Protein AF-A0A3B8JEN0-F1 (afdb_monomer_lite)

pLDDT: mean 71.16, std 11.68, range [39.84, 85.0]

Radius of gyration: 15.32 Å; chains: 1; bounding box: 29×44×51 Å

Sequence (101 aa):
MVDSSDSKGSSQSPLEILKRTFGRSLKNLSRQDKFTLIALLGQVARNSERNYSLMDAYRELPGENISRSLFQLLPQLSENLSIQNLLDLCEKLIEVIKEES

Structure (mmCIF, N/CA/C/O backbone):
data_AF-A0A3B8JEN0-F1
#
_entry.id   AF-A0A3B8JEN0-F1
#
loop_
_atom_site.group_PDB
_atom_site.id
_atom_site.type_symbol
_atom_site.label_atom_id
_atom_site.label_alt_id
_atom_site.label_comp_id
_atom_site.label_asym_id
_atom_site.label_entity_id
_atom_site.label_seq_id
_atom_site.pdbx_PDB_ins_code
_atom_site.Cartn_x
_atom_site.Cartn_y
_atom_site.Cartn_z
_atom_site.occupancy
_atom_site.B_iso_or_equiv
_atom_site.auth_seq_id
_atom_site.auth_comp_id
_atom_site.auth_asym_id
_atom_site.auth_atom_id
_atom_site.pdbx_PDB_model_num
ATOM 1 N N . MET A 1 1 ? -3.913 30.272 -35.153 1.00 48.41 1 MET A N 1
ATOM 2 C CA . MET A 1 1 ? -4.570 29.082 -34.578 1.00 48.41 1 MET A CA 1
ATOM 3 C C . MET A 1 1 ? -3.572 27.952 -34.659 1.00 48.41 1 MET A C 1
ATOM 5 O O . MET A 1 1 ? -3.277 27.499 -35.754 1.00 48.41 1 MET A O 1
ATOM 9 N N . VAL A 1 2 ? -2.975 27.586 -33.535 1.00 44.03 2 VAL A N 1
ATOM 10 C CA . VAL A 1 2 ? -2.234 26.332 -33.407 1.00 44.03 2 VAL A CA 1
ATOM 11 C C . VAL A 1 2 ? -2.711 25.746 -32.094 1.00 44.03 2 VAL A C 1
ATOM 13 O O . VAL A 1 2 ? -2.404 26.274 -31.029 1.00 44.03 2 VAL A O 1
ATOM 16 N N . ASP A 1 3 ? -3.591 24.757 -32.225 1.00 42.34 3 ASP A N 1
ATOM 17 C CA . ASP A 1 3 ? -4.062 23.886 -31.157 1.00 42.34 3 ASP A CA 1
ATOM 18 C C . ASP A 1 3 ? -2.841 23.198 -30.544 1.00 42.34 3 ASP A C 1
ATOM 20 O O . ASP A 1 3 ? -2.321 22.210 -31.070 1.00 42.34 3 ASP A O 1
ATOM 24 N N . SER A 1 4 ? -2.346 23.754 -29.440 1.00 42.34 4 SER A N 1
ATOM 25 C CA . SER A 1 4 ? -1.450 23.034 -28.548 1.00 42.34 4 SER A CA 1
ATOM 26 C C . SER A 1 4 ? -2.253 21.881 -27.972 1.00 42.34 4 SER A C 1
ATOM 28 O O . SER A 1 4 ? -3.076 22.062 -27.079 1.00 42.34 4 SER A O 1
ATOM 30 N N . SER A 1 5 ? -2.051 20.704 -28.555 1.00 43.22 5 SER A N 1
ATOM 31 C CA . SER A 1 5 ? -2.626 19.453 -28.093 1.00 43.22 5 SER A CA 1
ATOM 32 C C . SER A 1 5 ? -2.182 19.216 -26.654 1.00 43.22 5 SER A C 1
ATOM 34 O O . SER A 1 5 ? -1.054 18.787 -26.405 1.00 43.22 5 SER A O 1
ATOM 36 N N . ASP A 1 6 ? -3.083 19.510 -25.717 1.00 39.84 6 ASP A N 1
ATOM 37 C CA . ASP A 1 6 ? -3.069 19.005 -24.351 1.00 39.84 6 ASP A CA 1
ATOM 38 C C . ASP A 1 6 ? -3.023 17.477 -24.432 1.00 39.84 6 ASP A C 1
ATOM 40 O O . ASP A 1 6 ? -4.040 16.782 -24.509 1.00 39.84 6 ASP A O 1
ATOM 44 N N . SER A 1 7 ? -1.805 16.941 -24.456 1.00 41.00 7 SER A N 1
ATOM 45 C CA . SER A 1 7 ? -1.542 15.541 -24.178 1.00 41.00 7 SER A CA 1
ATOM 46 C C . SER A 1 7 ? -1.886 15.327 -22.711 1.00 41.00 7 SER A C 1
ATOM 48 O O . SER A 1 7 ? -1.024 15.371 -21.838 1.00 41.00 7 SER A O 1
ATOM 50 N N . LYS A 1 8 ? -3.179 15.129 -22.437 1.00 42.06 8 LYS A N 1
ATOM 51 C CA . LYS A 1 8 ? -3.697 14.609 -21.174 1.00 42.06 8 LYS A CA 1
ATOM 52 C C . LYS A 1 8 ? -3.213 13.168 -21.023 1.00 42.06 8 LYS A C 1
ATOM 54 O O . LYS A 1 8 ? -3.982 12.220 -21.131 1.00 42.06 8 LYS A O 1
ATOM 59 N N . GLY A 1 9 ? -1.922 13.000 -20.753 1.00 42.53 9 GLY A N 1
ATOM 60 C CA . GLY A 1 9 ? -1.469 11.907 -19.916 1.00 42.53 9 GLY A CA 1
ATOM 61 C C . GLY A 1 9 ? -2.067 12.185 -18.549 1.00 42.53 9 GLY A C 1
ATOM 62 O O . GLY A 1 9 ? -1.528 12.984 -17.791 1.00 42.53 9 GLY A O 1
ATOM 63 N N . SER A 1 10 ? -3.258 11.649 -18.285 1.00 45.53 10 SER A N 1
ATOM 64 C CA . SER A 1 10 ? -3.897 11.748 -16.979 1.00 45.53 10 SER A CA 1
ATOM 65 C C . SER A 1 10 ? -3.041 10.980 -15.977 1.00 45.53 10 SER A C 1
ATOM 67 O O . SER A 1 10 ? -3.281 9.805 -15.717 1.00 45.53 10 SER A O 1
ATOM 69 N N . SER A 1 11 ? -2.010 11.640 -15.452 1.00 54.94 11 SER A N 1
ATOM 70 C CA . SER A 1 11 ? -1.263 11.218 -14.278 1.00 54.94 11 SER A CA 1
ATOM 71 C C . SER A 1 11 ? -2.264 11.171 -13.130 1.00 54.94 11 SER A C 1
ATOM 73 O O . SER A 1 11 ? -2.533 12.191 -12.497 1.00 54.94 11 SER A O 1
ATOM 75 N N . GLN A 1 12 ? -2.918 10.022 -12.939 1.00 59.53 12 GLN A N 1
ATOM 76 C CA . GLN A 1 12 ? -3.834 9.830 -11.821 1.00 59.53 12 GLN A CA 1
ATOM 77 C C . GLN A 1 12 ? -3.075 10.169 -10.546 1.00 59.53 12 GLN A C 1
ATOM 79 O O . GLN A 1 12 ? -1.969 9.666 -10.333 1.00 59.53 12 GLN A O 1
ATOM 84 N N . SER A 1 13 ? -3.646 11.041 -9.716 1.00 66.19 13 SER A N 1
ATOM 85 C CA . SER A 1 13 ? -2.972 11.400 -8.471 1.00 66.19 13 SER A CA 1
ATOM 86 C C . SER A 1 13 ? -2.828 10.144 -7.594 1.00 66.19 13 SER A C 1
ATOM 88 O O . SER A 1 13 ? -3.737 9.308 -7.574 1.00 66.19 13 SER A O 1
ATOM 90 N N . PRO A 1 14 ? -1.742 9.991 -6.823 1.00 64.19 14 PRO A N 1
ATOM 91 C CA . PRO A 1 14 ? -1.564 8.862 -5.901 1.00 64.19 14 PRO A CA 1
ATOM 92 C C . PRO A 1 14 ? -2.767 8.654 -4.965 1.00 64.19 14 PRO A C 1
ATOM 94 O O . PRO A 1 14 ? -3.158 7.532 -4.643 1.00 64.19 14 PRO A O 1
ATOM 97 N N . LEU A 1 15 ? -3.439 9.747 -4.591 1.00 64.19 15 LEU A N 1
ATOM 98 C CA . LEU A 1 15 ? -4.669 9.716 -3.806 1.00 64.19 15 LEU A CA 1
ATOM 99 C C . LEU A 1 15 ? -5.855 9.104 -4.568 1.00 64.19 15 LEU A C 1
ATOM 101 O O . LEU A 1 15 ? -6.673 8.405 -3.970 1.00 64.19 15 LEU A O 1
ATOM 105 N N . GLU A 1 16 ? -5.985 9.372 -5.866 1.00 70.31 16 GLU A N 1
ATOM 106 C CA . GLU A 1 16 ? -6.997 8.736 -6.714 1.00 70.31 16 GLU A CA 1
ATOM 107 C C . GLU A 1 16 ? -6.722 7.251 -6.898 1.00 70.31 16 GLU A C 1
ATOM 109 O O . GLU A 1 16 ? -7.668 6.471 -6.886 1.00 70.31 16 GLU A O 1
ATOM 114 N N . ILE A 1 17 ? -5.453 6.850 -6.980 1.00 69.38 17 ILE A N 1
ATOM 115 C CA . ILE A 1 17 ? -5.051 5.441 -7.009 1.00 69.38 17 ILE A CA 1
ATOM 116 C C . ILE A 1 17 ? -5.487 4.754 -5.708 1.00 69.38 17 ILE A C 1
ATOM 118 O O . ILE A 1 17 ? -6.209 3.763 -5.764 1.00 69.38 17 ILE A O 1
ATOM 122 N N . LEU A 1 18 ? -5.195 5.328 -4.531 1.00 66.19 18 LEU A N 1
ATOM 123 C CA . LEU A 1 18 ? -5.695 4.786 -3.252 1.00 66.19 18 LEU A CA 1
ATOM 124 C C . LEU A 1 18 ? -7.213 4.731 -3.198 1.00 66.19 18 LEU A C 1
ATOM 126 O O . LEU A 1 18 ? -7.785 3.743 -2.751 1.00 66.19 18 LEU A O 1
ATOM 130 N N . LYS A 1 19 ? -7.891 5.797 -3.621 1.00 68.44 19 LYS A N 1
ATOM 131 C CA . LYS A 1 19 ? -9.355 5.849 -3.600 1.00 68.44 19 LYS A CA 1
ATOM 132 C C . LYS A 1 19 ? -9.976 4.872 -4.594 1.00 68.44 19 LYS A C 1
ATOM 134 O O . LYS A 1 19 ? -11.068 4.383 -4.332 1.00 68.44 19 LYS A O 1
ATOM 139 N N . ARG A 1 20 ? -9.311 4.573 -5.706 1.00 70.56 20 ARG A N 1
ATOM 140 C CA . ARG A 1 20 ? -9.789 3.615 -6.704 1.00 70.56 20 ARG A CA 1
ATOM 141 C C . ARG A 1 20 ? -9.543 2.179 -6.259 1.00 70.56 20 ARG A C 1
ATOM 143 O O . ARG A 1 20 ? -10.454 1.368 -6.362 1.00 70.56 20 ARG A O 1
ATOM 150 N N . THR A 1 21 ? -8.356 1.894 -5.731 1.00 67.12 21 THR A N 1
ATOM 151 C CA . THR A 1 21 ? -7.974 0.552 -5.285 1.00 67.12 21 THR A CA 1
ATOM 152 C C . THR A 1 21 ? -8.609 0.204 -3.944 1.00 67.12 21 THR A C 1
ATOM 154 O O . THR A 1 21 ? -9.178 -0.866 -3.778 1.00 67.12 21 THR A O 1
ATOM 157 N N . PHE A 1 22 ? -8.573 1.119 -2.978 1.00 66.06 22 PHE A N 1
ATOM 158 C CA . PHE A 1 22 ? -9.100 0.870 -1.640 1.00 66.06 22 PHE A CA 1
ATOM 159 C C . PHE A 1 22 ? -10.435 1.553 -1.365 1.00 66.06 22 PHE A C 1
ATOM 161 O O . PHE A 1 22 ? -11.200 1.027 -0.571 1.00 66.06 22 PHE A O 1
ATOM 168 N N . GLY A 1 23 ? -10.761 2.700 -1.960 1.00 67.81 23 GLY A N 1
ATOM 169 C CA . GLY A 1 23 ? -12.057 3.369 -1.761 1.00 67.81 23 GLY A CA 1
ATOM 170 C C . GLY A 1 23 ? -12.492 3.464 -0.294 1.00 67.81 23 GLY A C 1
ATOM 171 O O . GLY A 1 23 ? -11.806 4.058 0.536 1.00 67.81 23 GLY A O 1
ATOM 172 N N . ARG A 1 24 ? -13.644 2.861 0.039 1.00 60.34 24 ARG A N 1
ATOM 173 C CA . ARG A 1 24 ? -14.135 2.743 1.429 1.00 60.34 24 ARG A CA 1
ATOM 174 C C . ARG A 1 24 ? -13.344 1.725 2.259 1.00 60.34 24 ARG A C 1
ATOM 176 O O . ARG A 1 24 ? -13.269 1.872 3.473 1.00 60.34 24 ARG A O 1
ATOM 183 N N . SER A 1 25 ? -12.727 0.738 1.618 1.00 66.25 25 SER A N 1
ATOM 184 C CA . SER A 1 25 ? -11.881 -0.271 2.255 1.00 66.25 25 SER A CA 1
ATOM 185 C C . SER A 1 25 ? -10.645 0.335 2.912 1.00 66.25 25 SER A C 1
ATOM 187 O O . SER A 1 25 ? -10.242 -0.190 3.935 1.00 66.25 25 SER A O 1
ATOM 189 N N . LEU A 1 26 ? -10.099 1.462 2.424 1.00 70.44 26 LEU A N 1
ATOM 190 C CA . LEU A 1 26 ? -8.942 2.127 3.057 1.00 70.44 26 LEU A CA 1
ATOM 191 C C . LEU A 1 26 ? -9.237 2.534 4.505 1.00 70.44 26 LEU A C 1
ATOM 193 O O . LEU A 1 26 ? -8.404 2.356 5.388 1.00 70.44 26 LEU A O 1
ATOM 197 N N . LYS A 1 27 ? -10.445 3.060 4.741 1.00 67.69 27 LYS A N 1
ATOM 198 C CA . LYS A 1 27 ? -10.935 3.415 6.080 1.00 67.69 27 LYS A CA 1
ATOM 199 C C . LYS A 1 27 ? -11.239 2.181 6.927 1.00 67.69 27 LYS A C 1
ATOM 201 O O . LYS A 1 27 ? -11.132 2.239 8.143 1.00 67.69 27 LYS A O 1
ATOM 206 N N . ASN A 1 28 ? -11.608 1.079 6.278 1.00 71.56 28 ASN A N 1
ATOM 207 C CA . ASN A 1 28 ? -11.905 -0.190 6.937 1.00 71.56 28 ASN A CA 1
ATOM 208 C C . ASN A 1 28 ? -10.649 -1.046 7.174 1.00 71.56 28 ASN A C 1
ATOM 210 O O . ASN A 1 28 ? -10.747 -2.069 7.850 1.00 71.56 28 ASN A O 1
ATOM 214 N N . LEU A 1 29 ? -9.489 -0.669 6.617 1.00 75.94 29 LEU A N 1
ATOM 215 C CA . LEU A 1 29 ? -8.224 -1.325 6.918 1.00 75.94 29 LEU A CA 1
ATOM 216 C C . LEU A 1 29 ? -7.869 -1.057 8.376 1.00 75.94 29 LEU A C 1
ATOM 218 O O . LEU A 1 29 ? -7.878 0.091 8.841 1.00 75.94 29 LEU A O 1
ATOM 222 N N . SER A 1 30 ? -7.515 -2.130 9.078 1.00 82.25 30 SER A N 1
ATOM 223 C CA . SER A 1 30 ? -6.985 -2.015 10.427 1.00 82.25 30 SER A CA 1
ATOM 224 C C . SER A 1 30 ? -5.699 -1.185 10.415 1.00 82.25 30 SER A C 1
ATOM 226 O O . SER A 1 30 ? -5.002 -1.076 9.402 1.00 82.25 30 SER A O 1
ATOM 228 N N . ARG A 1 31 ? -5.346 -0.612 11.567 1.00 82.31 31 ARG A N 1
ATOM 229 C CA . ARG A 1 31 ? -4.069 0.095 11.721 1.00 82.31 31 ARG A CA 1
ATOM 230 C C . ARG A 1 31 ? -2.885 -0.798 11.321 1.00 82.31 31 ARG A C 1
ATOM 232 O O . ARG A 1 31 ? -1.964 -0.326 10.664 1.00 82.31 31 ARG A O 1
ATOM 239 N N . GLN A 1 32 ? -2.948 -2.086 11.665 1.00 83.19 32 GLN A N 1
ATOM 240 C CA . GLN A 1 32 ? -1.946 -3.083 11.288 1.00 83.19 32 GLN A CA 1
ATOM 241 C C . GLN A 1 32 ? -1.884 -3.280 9.770 1.00 83.19 32 GLN A C 1
ATOM 243 O O . GLN A 1 32 ? -0.797 -3.224 9.210 1.00 83.19 32 GLN A O 1
ATOM 248 N N . ASP A 1 33 ? -3.024 -3.405 9.085 1.00 81.81 33 ASP A N 1
ATOM 249 C CA . ASP A 1 33 ? -3.053 -3.535 7.621 1.00 81.81 33 ASP A CA 1
ATOM 250 C C . ASP A 1 33 ? -2.456 -2.313 6.916 1.00 81.81 33 ASP A C 1
ATOM 252 O O . ASP A 1 33 ? -1.745 -2.458 5.923 1.00 81.81 33 ASP A O 1
ATOM 256 N N . LYS A 1 34 ? -2.713 -1.104 7.431 1.00 82.44 34 LYS A N 1
ATOM 257 C CA . LYS A 1 34 ? -2.125 0.130 6.890 1.00 82.44 34 LYS A CA 1
ATOM 258 C C . LYS A 1 34 ? -0.600 0.132 7.044 1.00 82.44 34 LYS A C 1
ATOM 260 O O . LYS A 1 34 ? 0.099 0.478 6.095 1.00 82.44 34 LYS A O 1
ATOM 265 N N . PHE A 1 35 ? -0.075 -0.309 8.191 1.00 85.00 35 PHE A N 1
ATOM 266 C CA . PHE A 1 35 ? 1.371 -0.482 8.381 1.00 85.00 35 PHE A CA 1
ATOM 267 C C . PHE A 1 35 ? 1.959 -1.557 7.468 1.00 85.00 35 PHE A C 1
ATOM 269 O O . PHE A 1 35 ? 3.011 -1.338 6.868 1.00 85.00 35 PHE A O 1
ATOM 276 N N . THR A 1 36 ? 1.278 -2.691 7.315 1.00 84.94 36 THR A N 1
ATOM 277 C CA . THR A 1 36 ? 1.732 -3.750 6.415 1.00 84.94 36 THR A CA 1
ATOM 278 C C . THR A 1 36 ? 1.746 -3.281 4.961 1.00 84.94 36 THR A C 1
ATOM 280 O O . THR A 1 36 ? 2.696 -3.561 4.234 1.00 84.94 36 THR A O 1
ATOM 283 N N . LEU A 1 37 ? 0.749 -2.500 4.541 1.00 81.44 37 LEU A N 1
ATOM 284 C CA . LEU A 1 37 ? 0.717 -1.893 3.214 1.00 81.44 37 LEU A CA 1
ATOM 285 C C . LEU A 1 37 ? 1.891 -0.926 2.997 1.00 81.44 37 LEU A C 1
ATOM 287 O O . LEU A 1 37 ? 2.529 -0.991 1.952 1.00 81.44 37 LEU A O 1
ATOM 291 N N . ILE A 1 38 ? 2.232 -0.092 3.987 1.00 84.31 38 ILE A N 1
ATOM 292 C CA . ILE A 1 38 ? 3.426 0.771 3.925 1.00 84.31 38 ILE A CA 1
ATOM 293 C C . ILE A 1 38 ? 4.698 -0.076 3.768 1.00 84.31 38 ILE A C 1
ATOM 295 O O . ILE A 1 38 ? 5.550 0.239 2.938 1.00 84.31 38 ILE A O 1
ATOM 299 N N . ALA A 1 39 ? 4.827 -1.169 4.526 1.00 84.69 39 ALA A N 1
ATOM 300 C CA . ALA A 1 39 ? 5.984 -2.058 4.432 1.00 84.69 39 ALA A CA 1
ATOM 301 C C . ALA A 1 39 ? 6.110 -2.699 3.038 1.00 84.69 39 ALA A C 1
ATOM 303 O O . ALA A 1 39 ? 7.205 -2.736 2.477 1.00 84.69 39 ALA A O 1
ATOM 304 N N . LEU A 1 40 ? 4.993 -3.146 2.456 1.00 84.00 40 LEU A N 1
ATOM 305 C CA . LEU A 1 40 ? 4.939 -3.694 1.099 1.00 84.00 40 LEU A CA 1
ATOM 306 C C . LEU A 1 40 ? 5.352 -2.664 0.050 1.00 84.00 40 LEU A C 1
ATOM 308 O O . LEU A 1 40 ? 6.234 -2.929 -0.763 1.00 84.00 40 LEU A O 1
ATOM 312 N N . LEU A 1 41 ? 4.749 -1.475 0.094 1.00 82.00 41 LEU A N 1
ATOM 313 C CA . LEU A 1 41 ? 5.062 -0.380 -0.822 1.00 82.00 41 LEU A CA 1
ATOM 314 C C . LEU A 1 41 ? 6.539 0.028 -0.725 1.00 82.00 41 LEU A C 1
ATOM 316 O O . LEU A 1 41 ? 7.189 0.232 -1.748 1.00 82.00 41 LEU A O 1
ATOM 320 N N . GLY A 1 42 ? 7.095 0.073 0.490 1.00 81.75 42 GLY A N 1
ATOM 321 C CA . GLY A 1 42 ? 8.511 0.353 0.727 1.00 81.75 42 GLY A CA 1
ATOM 322 C C . GLY A 1 42 ? 9.448 -0.713 0.152 1.00 81.75 42 GLY A C 1
ATOM 323 O O . GLY A 1 42 ? 10.476 -0.372 -0.435 1.00 81.75 42 GLY A O 1
ATOM 324 N N . GLN A 1 43 ? 9.096 -1.999 0.260 1.00 83.56 43 GLN A N 1
ATOM 325 C CA . GLN A 1 43 ? 9.868 -3.081 -0.363 1.00 83.56 43 GLN A CA 1
ATOM 326 C C . GLN A 1 43 ? 9.840 -3.001 -1.891 1.00 83.56 43 GLN A C 1
ATOM 328 O O . GLN A 1 43 ? 10.882 -3.175 -2.526 1.00 83.56 43 GLN A O 1
ATOM 333 N N . VAL A 1 44 ? 8.681 -2.692 -2.479 1.00 81.31 44 VAL A N 1
ATOM 334 C CA . VAL A 1 44 ? 8.554 -2.496 -3.929 1.00 81.31 44 VAL A CA 1
ATOM 335 C C . VAL A 1 44 ? 9.364 -1.295 -4.393 1.00 81.31 44 VAL A C 1
ATOM 337 O O . VAL A 1 44 ? 10.135 -1.417 -5.339 1.00 81.31 44 VAL A O 1
ATOM 340 N N . ALA A 1 45 ? 9.279 -0.163 -3.692 1.00 78.62 45 ALA A N 1
ATOM 341 C CA . ALA A 1 45 ? 10.077 1.016 -4.013 1.00 78.62 45 ALA A CA 1
ATOM 342 C C . ALA A 1 45 ? 11.586 0.711 -3.958 1.00 78.62 45 ALA A C 1
ATOM 344 O O . ALA A 1 45 ? 12.323 1.071 -4.877 1.00 78.62 45 ALA A O 1
ATOM 345 N N . ARG A 1 46 ? 12.039 -0.024 -2.931 1.00 82.19 46 ARG A N 1
ATOM 346 C CA . ARG A 1 46 ? 13.447 -0.418 -2.749 1.00 82.19 46 ARG A CA 1
ATOM 347 C C . ARG A 1 46 ? 13.963 -1.383 -3.822 1.00 82.19 46 ARG A C 1
ATOM 349 O O . ARG A 1 46 ? 15.157 -1.380 -4.105 1.00 82.19 46 ARG A O 1
ATOM 356 N N . ASN A 1 47 ? 13.092 -2.203 -4.402 1.00 79.38 47 ASN A N 1
ATOM 357 C CA . ASN A 1 47 ? 13.447 -3.196 -5.420 1.00 79.38 47 ASN A CA 1
ATOM 358 C C . ASN A 1 47 ? 12.915 -2.832 -6.816 1.00 79.38 47 ASN A C 1
ATOM 360 O O . ASN A 1 47 ? 12.853 -3.681 -7.705 1.00 79.38 47 ASN A O 1
ATOM 364 N N . SER A 1 48 ? 12.546 -1.572 -7.024 1.00 72.69 48 SER A N 1
ATOM 365 C CA . SER A 1 48 ? 11.921 -1.081 -8.255 1.00 72.69 48 SER A CA 1
ATOM 366 C C . SER A 1 48 ? 12.758 -1.318 -9.519 1.00 72.69 48 SER A C 1
ATOM 368 O O . SER A 1 48 ? 12.201 -1.535 -10.590 1.00 72.69 48 SER A O 1
ATOM 370 N N . GLU A 1 49 ? 14.085 -1.389 -9.395 1.00 72.00 49 GLU A N 1
ATOM 371 C CA . GLU A 1 49 ? 15.009 -1.716 -10.492 1.00 72.00 49 GLU A CA 1
ATOM 372 C C . GLU A 1 49 ? 14.997 -3.203 -10.905 1.00 72.00 49 GLU A C 1
ATOM 374 O O . GLU A 1 49 ? 15.603 -3.576 -11.907 1.00 72.00 49 GLU A O 1
ATOM 379 N N . ARG A 1 50 ? 14.330 -4.078 -10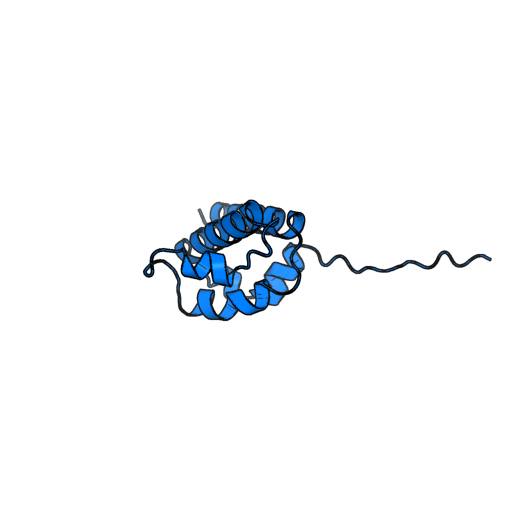.139 1.00 75.50 50 ARG A N 1
ATOM 380 C CA . ARG A 1 50 ? 14.361 -5.543 -10.311 1.00 75.50 50 ARG A CA 1
ATOM 381 C C . ARG A 1 50 ? 13.056 -6.141 -10.844 1.00 75.50 50 ARG A C 1
ATOM 383 O O . ARG A 1 50 ? 12.852 -7.342 -10.694 1.00 75.50 50 ARG A O 1
ATOM 390 N N . ASN A 1 51 ? 12.170 -5.337 -11.441 1.00 71.88 51 ASN A N 1
ATOM 391 C CA . ASN A 1 51 ? 10.796 -5.753 -11.785 1.00 71.88 51 ASN A CA 1
ATOM 392 C C . ASN A 1 51 ? 10.053 -6.365 -10.584 1.00 71.88 51 ASN A C 1
ATOM 394 O O . ASN A 1 51 ? 9.269 -7.302 -10.726 1.00 71.88 51 ASN A O 1
ATOM 398 N N . TYR A 1 52 ? 10.345 -5.859 -9.389 1.00 75.94 52 TYR A N 1
ATOM 399 C CA . TYR A 1 52 ? 9.836 -6.411 -8.146 1.00 75.94 52 TYR A CA 1
ATOM 400 C C . TYR A 1 52 ? 8.402 -5.951 -7.913 1.00 75.94 52 TYR A C 1
ATOM 402 O O . TYR A 1 52 ? 8.128 -4.751 -7.888 1.00 75.94 52 TYR A O 1
ATOM 410 N N . SER A 1 53 ? 7.481 -6.898 -7.761 1.00 78.69 53 SER A N 1
ATOM 411 C CA . SER A 1 53 ? 6.056 -6.607 -7.621 1.00 78.69 53 SER A CA 1
ATOM 412 C C . SER A 1 53 ? 5.605 -6.596 -6.159 1.00 78.69 53 SER A C 1
ATOM 414 O O . SER A 1 53 ? 6.274 -7.113 -5.264 1.00 78.69 53 SER A O 1
ATOM 416 N N . LEU A 1 54 ? 4.401 -6.074 -5.908 1.00 77.75 54 LEU A N 1
ATOM 417 C CA . LEU A 1 54 ? 3.745 -6.205 -4.601 1.00 77.75 54 LEU A CA 1
ATOM 418 C C . LEU A 1 54 ? 3.521 -7.661 -4.190 1.00 77.75 54 LEU A C 1
ATOM 420 O O . LEU A 1 54 ? 3.494 -7.954 -2.999 1.00 77.75 54 LEU A O 1
ATOM 424 N N . MET A 1 55 ? 3.367 -8.569 -5.156 1.00 78.44 55 MET A N 1
ATOM 425 C CA . MET A 1 55 ? 3.226 -9.997 -4.875 1.00 78.44 55 MET A CA 1
ATOM 426 C C . MET A 1 55 ? 4.553 -10.627 -4.443 1.00 78.44 55 MET A C 1
ATOM 428 O O . MET A 1 55 ? 4.540 -11.571 -3.656 1.00 78.44 55 MET A O 1
ATOM 432 N N . ASP A 1 56 ? 5.688 -10.101 -4.905 1.00 81.19 56 ASP A N 1
ATOM 433 C CA . ASP A 1 56 ? 7.009 -10.536 -4.442 1.00 81.19 56 ASP A CA 1
ATOM 434 C C . ASP A 1 56 ? 7.277 -10.011 -3.029 1.00 81.19 56 ASP A C 1
ATOM 436 O O . ASP A 1 56 ? 7.582 -10.804 -2.140 1.00 81.19 56 ASP A O 1
ATOM 440 N N . ALA A 1 57 ? 6.990 -8.726 -2.786 1.00 81.69 57 ALA A N 1
ATOM 441 C CA . ALA A 1 57 ? 7.007 -8.133 -1.444 1.00 81.69 57 ALA A CA 1
ATOM 442 C C . ALA A 1 57 ? 6.112 -8.909 -0.460 1.00 81.69 57 ALA A C 1
ATOM 444 O O . ALA A 1 57 ? 6.460 -9.133 0.698 1.00 81.69 57 ALA A O 1
ATOM 445 N N . TYR A 1 58 ? 4.942 -9.350 -0.932 1.00 78.94 58 TYR A N 1
ATOM 446 C CA . TYR A 1 58 ? 4.009 -10.161 -0.157 1.00 78.94 58 TYR A CA 1
ATOM 447 C C . TYR A 1 58 ? 4.588 -11.523 0.226 1.00 78.94 58 TYR A C 1
ATOM 449 O O . TYR A 1 58 ? 4.432 -11.946 1.368 1.00 78.94 58 TYR A O 1
ATOM 457 N N . ARG A 1 59 ? 5.263 -12.211 -0.703 1.00 79.88 59 ARG A N 1
ATOM 458 C CA . ARG A 1 59 ? 5.880 -13.522 -0.439 1.00 79.88 59 ARG A CA 1
ATOM 459 C C . ARG A 1 59 ? 7.013 -13.447 0.582 1.00 79.88 59 ARG A C 1
ATOM 461 O O . ARG A 1 59 ? 7.278 -14.442 1.248 1.00 79.88 59 ARG A O 1
ATOM 468 N N . GLU A 1 60 ? 7.672 -12.297 0.689 1.00 81.44 60 GLU A N 1
ATOM 469 C CA . GLU A 1 60 ? 8.751 -12.062 1.651 1.00 81.44 60 GLU A CA 1
ATOM 470 C C . GLU A 1 60 ? 8.254 -11.624 3.035 1.00 81.44 60 GLU A C 1
ATOM 472 O O . GLU A 1 60 ? 9.015 -11.668 4.005 1.00 81.44 60 GLU A O 1
ATOM 477 N N . LEU A 1 61 ? 6.982 -11.230 3.170 1.00 75.62 61 LEU A N 1
ATOM 478 C CA . LEU A 1 61 ? 6.423 -10.926 4.481 1.00 75.62 61 LEU A CA 1
ATOM 479 C C . LEU A 1 61 ? 6.211 -12.207 5.303 1.00 75.62 61 LEU A C 1
ATOM 481 O O . LEU A 1 61 ? 5.609 -13.166 4.815 1.00 75.62 61 LEU A O 1
ATOM 485 N N . PRO A 1 62 ? 6.618 -12.219 6.586 1.00 69.62 62 PRO A N 1
ATOM 486 C CA . PRO A 1 62 ? 6.293 -13.317 7.485 1.00 69.62 62 PRO A CA 1
ATOM 487 C C . PRO A 1 62 ? 4.766 -13.439 7.616 1.00 69.62 62 PRO A C 1
ATOM 489 O O . PRO A 1 62 ? 4.070 -12.448 7.855 1.00 69.62 62 PRO A O 1
ATOM 492 N N . GLY A 1 63 ? 4.260 -14.661 7.420 1.00 63.56 63 GLY A N 1
ATOM 493 C CA . GLY A 1 63 ? 2.880 -14.995 7.034 1.00 63.56 63 GLY A CA 1
ATOM 494 C C . GLY A 1 63 ? 1.732 -14.663 7.999 1.00 63.56 63 GLY A C 1
ATOM 495 O O . GLY A 1 63 ? 0.644 -15.199 7.821 1.00 63.56 63 GLY A O 1
ATOM 496 N N . GLU A 1 64 ? 1.921 -13.788 8.986 1.00 60.25 64 GLU A N 1
ATOM 497 C CA . GLU A 1 64 ? 0.917 -13.480 10.019 1.00 60.25 64 GLU A CA 1
ATOM 498 C C . GLU A 1 64 ? 0.367 -12.040 9.972 1.00 60.25 64 GLU A C 1
ATOM 500 O O . GLU A 1 64 ? -0.545 -11.707 10.723 1.00 60.25 64 GLU A O 1
ATOM 505 N N . ASN A 1 65 ? 0.863 -11.171 9.082 1.00 64.88 65 ASN A N 1
ATOM 506 C CA . ASN A 1 65 ? 0.610 -9.722 9.178 1.00 64.88 65 ASN A CA 1
ATOM 507 C C . ASN A 1 65 ? -0.390 -9.126 8.171 1.00 64.88 65 ASN A C 1
ATOM 509 O O . ASN A 1 65 ? -0.464 -7.900 8.050 1.00 64.88 65 ASN A O 1
ATOM 513 N N . ILE A 1 66 ? -1.144 -9.944 7.429 1.00 70.12 66 ILE A N 1
ATOM 514 C CA . ILE A 1 66 ? -2.034 -9.453 6.362 1.00 70.12 66 ILE A CA 1
ATOM 515 C C . ILE A 1 66 ? -3.455 -9.968 6.542 1.00 70.12 66 ILE A C 1
ATOM 517 O O . ILE A 1 66 ? -3.701 -11.174 6.506 1.00 70.12 66 ILE A O 1
ATOM 521 N N . SER A 1 67 ? -4.416 -9.049 6.659 1.00 74.75 67 SER A N 1
ATOM 522 C CA . SER A 1 67 ? -5.825 -9.421 6.587 1.00 74.75 67 SER A CA 1
ATOM 523 C C . SER A 1 67 ? -6.204 -9.903 5.184 1.00 74.75 67 SER A C 1
ATOM 525 O O . SER A 1 67 ? -5.671 -9.463 4.160 1.00 74.75 67 SER A O 1
ATOM 527 N N . ARG A 1 68 ? -7.212 -10.778 5.115 1.00 74.25 68 ARG A N 1
ATOM 528 C CA . ARG A 1 68 ? -7.795 -11.245 3.846 1.00 74.25 68 ARG A CA 1
ATOM 529 C C . ARG A 1 68 ? -8.235 -10.084 2.944 1.00 74.25 68 ARG A C 1
ATOM 531 O O . ARG A 1 68 ? -8.111 -10.179 1.726 1.00 74.25 68 ARG A O 1
ATOM 538 N N . SER A 1 69 ? -8.709 -8.996 3.551 1.00 72.69 69 SER A N 1
ATOM 539 C CA . SER A 1 69 ? -9.106 -7.765 2.866 1.00 72.69 69 SER A CA 1
ATOM 540 C C . SER A 1 69 ? -7.921 -7.088 2.185 1.00 72.69 69 SER A C 1
ATOM 542 O O . SER A 1 69 ? -8.033 -6.689 1.032 1.00 72.69 69 SER A O 1
ATOM 544 N N . LEU A 1 70 ? -6.773 -6.998 2.859 1.00 75.88 70 LEU A N 1
ATOM 545 C CA . LEU A 1 70 ? -5.563 -6.426 2.277 1.00 75.88 70 LEU A CA 1
ATOM 546 C C . LEU A 1 70 ? -5.017 -7.311 1.141 1.00 75.88 70 LEU A C 1
ATOM 548 O O . LEU A 1 70 ? -4.682 -6.793 0.078 1.00 75.88 70 LEU A O 1
ATOM 552 N N . PHE A 1 71 ? -5.025 -8.639 1.307 1.00 77.19 71 PHE A N 1
ATOM 553 C CA . PHE A 1 71 ? -4.596 -9.582 0.264 1.00 77.19 71 PHE A CA 1
ATOM 554 C C . PHE A 1 71 ? -5.391 -9.442 -1.045 1.00 77.19 71 PHE A C 1
ATOM 556 O O . PHE A 1 71 ? -4.814 -9.465 -2.128 1.00 77.19 71 PHE A O 1
ATOM 563 N N . GLN A 1 72 ? -6.710 -9.252 -0.960 1.00 75.69 72 GLN A N 1
ATOM 564 C CA . GLN A 1 72 ? -7.566 -9.088 -2.142 1.00 75.69 72 GLN A CA 1
ATOM 565 C C . GLN A 1 72 ? -7.296 -7.793 -2.923 1.00 75.69 72 GLN A C 1
ATOM 567 O O . GLN A 1 72 ? -7.630 -7.715 -4.105 1.00 75.69 72 GLN A O 1
ATOM 572 N N . LEU A 1 73 ? -6.698 -6.788 -2.280 1.00 73.12 73 LEU A N 1
ATOM 573 C CA . LEU A 1 73 ? -6.482 -5.459 -2.853 1.00 73.12 73 LEU A CA 1
ATOM 574 C C . LEU A 1 73 ? -5.064 -5.282 -3.418 1.00 73.12 73 LEU A C 1
ATOM 576 O O . LEU A 1 73 ? -4.854 -4.411 -4.258 1.00 73.12 73 LEU A O 1
ATOM 580 N N . LEU A 1 74 ? -4.104 -6.134 -3.034 1.00 74.75 74 LEU A N 1
ATOM 581 C CA . LEU A 1 74 ? -2.725 -6.084 -3.542 1.00 74.75 74 LEU A CA 1
ATOM 582 C C . LEU A 1 74 ? -2.603 -6.228 -5.069 1.00 74.75 74 LEU A C 1
ATOM 584 O O . LEU A 1 74 ? -1.876 -5.431 -5.665 1.00 74.75 74 LEU A O 1
ATOM 588 N N . PRO A 1 75 ? -3.315 -7.155 -5.743 1.00 71.56 75 PRO A N 1
ATOM 589 C CA . PRO A 1 75 ? -3.244 -7.267 -7.200 1.00 71.56 75 PRO A CA 1
ATOM 590 C C . PRO A 1 75 ? -3.720 -5.995 -7.911 1.00 71.56 75 PRO A C 1
ATOM 592 O O . PRO A 1 75 ? -3.073 -5.542 -8.851 1.00 71.56 75 PRO A O 1
ATOM 595 N N . GLN A 1 76 ? -4.788 -5.371 -7.400 1.00 71.00 76 GLN A N 1
ATOM 596 C CA . GLN A 1 76 ? -5.366 -4.127 -7.932 1.00 71.00 76 GLN A CA 1
ATOM 597 C C . GLN A 1 76 ? -4.440 -2.915 -7.768 1.00 71.00 76 GLN A C 1
ATOM 599 O O . GLN A 1 76 ? -4.665 -1.871 -8.375 1.00 71.00 76 GLN A O 1
ATOM 604 N N . LEU A 1 77 ? -3.428 -3.036 -6.912 1.00 69.38 77 LEU A N 1
ATOM 605 C CA . LEU A 1 77 ? -2.433 -2.006 -6.659 1.00 69.38 77 LEU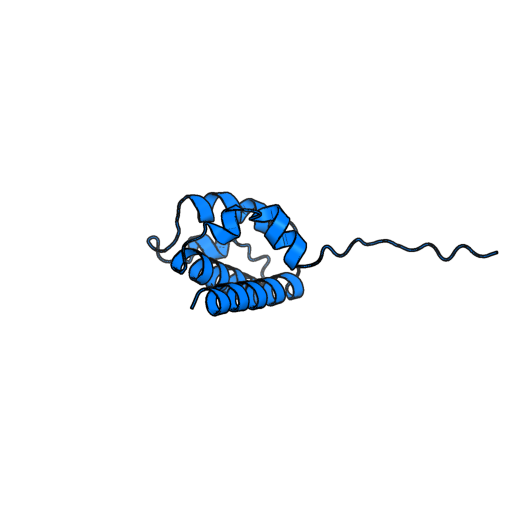 A CA 1
ATOM 606 C C . LEU A 1 77 ? -1.145 -2.241 -7.460 1.00 69.38 77 LEU A C 1
ATOM 608 O O . LEU A 1 77 ? -0.359 -1.321 -7.637 1.00 69.38 77 LEU A O 1
ATOM 612 N N . SER A 1 78 ? -0.932 -3.460 -7.968 1.00 65.06 78 SER A N 1
ATOM 613 C CA . SER A 1 78 ? 0.247 -3.818 -8.769 1.00 65.06 78 SER A CA 1
ATOM 614 C C . SER A 1 78 ? 0.195 -3.306 -10.213 1.00 65.06 78 SER A C 1
ATOM 616 O O . SER A 1 78 ? 1.214 -3.304 -10.902 1.00 65.06 78 SER A O 1
ATOM 618 N N . GLU A 1 79 ? -0.968 -2.837 -10.669 1.00 59.81 79 GLU A N 1
ATOM 619 C CA . GLU A 1 79 ? -1.128 -2.259 -12.000 1.00 59.81 79 GLU A CA 1
ATOM 620 C C . GLU A 1 79 ? -0.552 -0.830 -12.039 1.00 59.81 79 GLU A C 1
ATOM 622 O O . GLU A 1 79 ? -1.187 0.136 -11.623 1.00 59.81 79 GLU A O 1
ATOM 627 N N . ASN A 1 80 ? 0.659 -0.698 -12.590 1.00 56.50 80 ASN A N 1
ATOM 628 C CA . ASN A 1 80 ? 1.256 0.557 -13.070 1.00 56.50 80 ASN A CA 1
ATOM 629 C C . ASN A 1 80 ? 1.505 1.658 -12.020 1.00 56.50 80 ASN A C 1
ATOM 631 O O . ASN A 1 80 ? 1.151 2.821 -12.230 1.00 56.50 80 ASN A O 1
ATOM 635 N N . LEU A 1 81 ? 2.186 1.335 -10.918 1.00 64.81 81 LEU A N 1
ATOM 636 C CA . LEU A 1 81 ? 2.679 2.359 -9.992 1.00 64.81 81 LEU A CA 1
ATOM 637 C C . LEU A 1 81 ? 4.145 2.686 -10.253 1.00 64.81 81 LEU A C 1
ATOM 639 O O . LEU A 1 81 ? 5.016 1.827 -10.148 1.00 64.81 81 LEU A O 1
ATOM 643 N N . SER A 1 82 ? 4.418 3.953 -10.569 1.00 72.75 82 SER A N 1
ATOM 644 C CA . SER A 1 82 ? 5.778 4.489 -10.551 1.00 72.75 82 SER A CA 1
ATOM 645 C C . SER A 1 82 ? 6.322 4.519 -9.118 1.00 72.75 82 SER A C 1
ATOM 647 O O . SER A 1 82 ? 5.558 4.544 -8.152 1.00 72.75 82 SER A O 1
ATOM 649 N N . ILE A 1 83 ? 7.648 4.582 -8.966 1.00 71.75 83 ILE A N 1
ATOM 650 C CA . ILE A 1 83 ? 8.301 4.752 -7.654 1.00 71.75 83 ILE A CA 1
ATOM 651 C C . ILE A 1 83 ? 7.760 5.988 -6.928 1.00 71.75 83 ILE A C 1
ATOM 653 O O . ILE A 1 83 ? 7.492 5.922 -5.732 1.00 71.75 83 ILE A O 1
ATOM 657 N N . GLN A 1 84 ? 7.547 7.089 -7.657 1.00 72.50 84 GLN A N 1
ATOM 658 C CA . GLN A 1 84 ? 6.972 8.310 -7.095 1.00 72.50 84 GLN A CA 1
ATOM 659 C C . GLN A 1 84 ? 5.577 8.051 -6.521 1.00 72.50 84 GLN A C 1
ATOM 661 O O . GLN A 1 84 ? 5.318 8.399 -5.375 1.00 72.50 84 GLN A O 1
ATOM 666 N N . ASN A 1 85 ? 4.719 7.342 -7.264 1.00 75.69 85 ASN A N 1
ATOM 667 C CA . ASN A 1 85 ? 3.403 6.967 -6.761 1.00 75.69 85 ASN A CA 1
ATOM 668 C C . ASN A 1 85 ? 3.536 6.111 -5.496 1.00 75.69 85 ASN A C 1
ATOM 670 O O . ASN A 1 85 ? 2.849 6.379 -4.525 1.00 75.69 85 ASN A O 1
ATOM 674 N N . LEU A 1 86 ? 4.435 5.122 -5.454 1.00 74.31 86 LEU A N 1
ATOM 675 C CA . LEU A 1 86 ? 4.640 4.282 -4.263 1.00 74.31 86 LEU A CA 1
ATOM 676 C C . LEU A 1 86 ? 5.033 5.094 -3.018 1.00 74.31 86 LEU A C 1
ATOM 678 O O . LEU A 1 86 ? 4.516 4.828 -1.934 1.00 74.31 86 LEU A O 1
ATOM 682 N N . LEU A 1 87 ? 5.916 6.084 -3.169 1.00 75.50 87 LEU A N 1
ATOM 683 C CA . LEU A 1 87 ? 6.332 6.964 -2.073 1.00 75.50 87 LEU A CA 1
ATOM 684 C C . LEU A 1 87 ? 5.181 7.859 -1.601 1.00 75.50 87 LEU A C 1
ATOM 686 O O . LEU A 1 87 ? 4.889 7.895 -0.406 1.00 75.50 87 LEU A O 1
ATOM 690 N N . ASP A 1 88 ? 4.460 8.481 -2.531 1.00 77.94 88 ASP A N 1
ATOM 691 C CA . ASP A 1 88 ? 3.314 9.339 -2.217 1.00 77.94 88 ASP A CA 1
ATOM 692 C C . ASP A 1 88 ? 2.182 8.540 -1.530 1.00 77.94 88 ASP A C 1
ATOM 694 O O . ASP A 1 88 ? 1.498 9.029 -0.626 1.00 77.94 88 ASP A O 1
ATOM 698 N N . LEU A 1 89 ? 1.992 7.273 -1.924 1.00 77.12 89 LEU A N 1
ATOM 699 C CA . LEU A 1 89 ? 1.053 6.344 -1.288 1.00 77.12 89 LEU A CA 1
ATOM 700 C C . LEU A 1 89 ? 1.447 6.047 0.166 1.00 77.12 89 LEU A C 1
ATOM 702 O O . LEU A 1 89 ? 0.580 6.042 1.045 1.00 77.12 89 LEU A O 1
ATOM 706 N N . CYS A 1 90 ? 2.738 5.822 0.428 1.00 80.69 90 CYS A N 1
ATOM 707 C CA . CYS A 1 90 ? 3.264 5.630 1.779 1.00 80.69 90 CYS A CA 1
ATOM 708 C C . CYS A 1 90 ? 3.022 6.860 2.656 1.00 80.69 90 CYS A C 1
ATOM 710 O O . CYS A 1 90 ? 2.515 6.723 3.770 1.00 80.69 90 CYS A O 1
ATOM 712 N N . GLU A 1 91 ? 3.342 8.056 2.158 1.00 82.25 91 GLU A N 1
ATOM 713 C CA . GLU A 1 91 ? 3.131 9.309 2.888 1.00 82.25 91 GLU A CA 1
ATOM 714 C C . GLU A 1 91 ? 1.656 9.505 3.242 1.00 82.25 91 GLU A C 1
ATOM 716 O O . GLU A 1 91 ? 1.322 9.771 4.400 1.00 82.25 91 GLU A O 1
ATOM 721 N N . LYS A 1 92 ? 0.750 9.259 2.289 1.00 79.88 92 LYS A N 1
ATOM 722 C CA . LYS A 1 92 ? -0.688 9.394 2.533 1.00 79.88 92 LYS A CA 1
ATOM 723 C C . LYS A 1 92 ? -1.219 8.382 3.546 1.00 79.88 92 LYS A C 1
ATOM 725 O O . LYS A 1 92 ? -2.069 8.726 4.365 1.00 79.88 92 LYS A O 1
ATOM 730 N N . LEU A 1 93 ? -0.728 7.1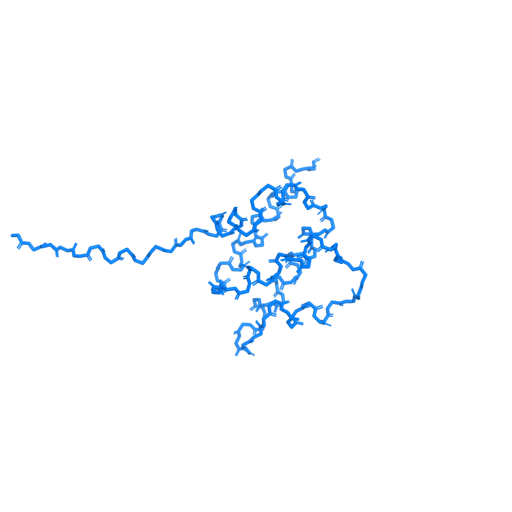43 3.521 1.00 78.88 93 LEU A N 1
ATOM 731 C CA . LEU A 1 93 ? -1.077 6.140 4.531 1.00 78.88 93 LEU A CA 1
ATOM 732 C C . LEU A 1 93 ? -0.602 6.560 5.927 1.00 78.88 93 LEU A C 1
ATOM 734 O O . LEU A 1 93 ? -1.339 6.380 6.895 1.00 78.88 93 LEU A O 1
ATOM 738 N N . ILE A 1 94 ? 0.587 7.159 6.032 1.00 83.19 94 ILE A N 1
ATOM 739 C CA . ILE A 1 94 ? 1.112 7.695 7.294 1.00 83.19 94 ILE A CA 1
ATOM 740 C C . ILE A 1 94 ? 0.234 8.841 7.810 1.00 83.19 94 ILE A C 1
ATOM 742 O O . ILE A 1 94 ? -0.068 8.872 9.002 1.00 83.19 94 ILE A O 1
ATOM 746 N N . GLU A 1 95 ? -0.198 9.760 6.944 1.00 83.75 9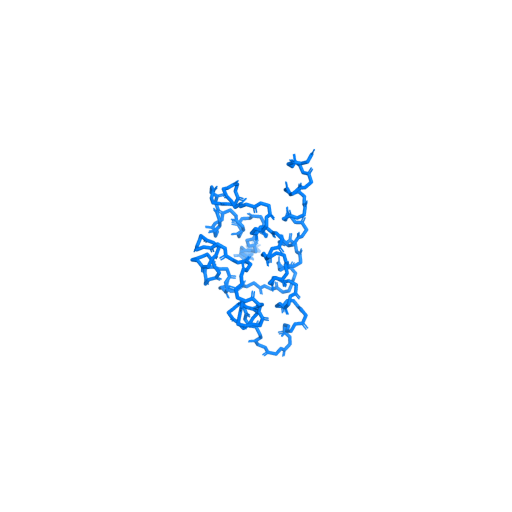5 GLU A N 1
ATOM 747 C CA . GLU A 1 95 ? -1.134 10.833 7.313 1.00 83.75 95 GLU A CA 1
ATOM 748 C C . GLU A 1 95 ? -2.453 10.274 7.855 1.00 83.75 95 GLU A C 1
ATOM 750 O O . GLU A 1 95 ? -2.873 10.661 8.941 1.00 83.75 95 GLU A O 1
ATOM 755 N N . VAL A 1 96 ? -3.054 9.296 7.167 1.00 78.56 96 VAL A N 1
ATOM 756 C CA . VAL A 1 96 ? -4.297 8.648 7.623 1.00 78.56 96 VAL A CA 1
ATOM 757 C C . VAL A 1 96 ? -4.115 7.986 8.993 1.00 78.56 96 VAL A C 1
ATOM 759 O O . VAL 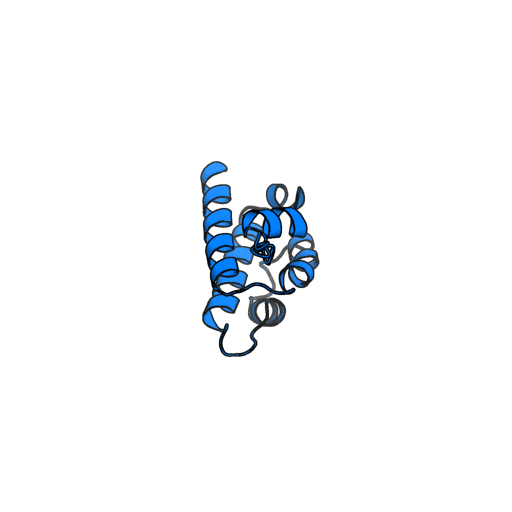A 1 96 ? -4.977 8.117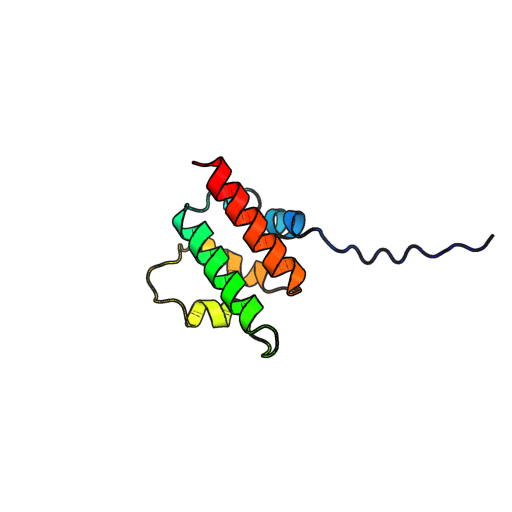 9.854 1.00 78.56 96 VAL A O 1
ATOM 762 N N . ILE A 1 97 ? -2.988 7.305 9.232 1.00 80.94 97 ILE A N 1
ATOM 763 C CA . ILE A 1 97 ? -2.700 6.696 10.543 1.00 80.94 97 ILE A CA 1
ATOM 764 C C . ILE A 1 97 ? -2.550 7.765 11.641 1.00 80.94 97 ILE A C 1
ATOM 766 O O . ILE A 1 97 ? -2.939 7.523 12.787 1.00 80.94 97 ILE A O 1
ATOM 770 N N . LYS A 1 98 ? -1.960 8.924 11.318 1.00 82.12 98 LYS A N 1
ATOM 771 C CA . LYS A 1 98 ? -1.792 10.042 12.259 1.00 82.12 98 LYS A CA 1
ATOM 772 C C . LYS A 1 98 ? -3.122 10.713 12.598 1.00 82.12 98 LYS A C 1
ATOM 774 O O . LYS A 1 98 ? -3.318 11.048 13.754 1.00 82.12 98 LYS A O 1
ATOM 779 N N . GLU A 1 99 ? -4.015 10.880 11.624 1.00 79.12 99 GLU A N 1
ATOM 780 C CA . GLU A 1 99 ? -5.357 11.452 11.828 1.00 79.12 99 GLU A CA 1
ATOM 781 C C . GLU A 1 99 ? -6.277 10.549 12.673 1.00 79.12 99 GLU A C 1
ATOM 783 O O . GLU A 1 99 ? -7.230 11.033 13.276 1.00 79.12 99 GLU A O 1
ATOM 788 N N . GLU A 1 100 ? -6.003 9.242 12.724 1.00 71.25 100 GLU A N 1
ATOM 789 C CA . GLU A 1 100 ? -6.724 8.269 13.561 1.00 71.25 100 GLU A CA 1
ATOM 790 C C . GLU A 1 100 ? -6.190 8.165 15.007 1.00 71.25 100 GLU A C 1
ATOM 792 O O . GLU A 1 100 ? -6.754 7.405 15.798 1.00 71.25 100 GLU A O 1
ATOM 797 N N . SER A 1 101 ? -5.094 8.863 15.344 1.00 58.56 101 SER A N 1
ATOM 798 C CA . SER A 1 101 ? -4.459 8.862 16.679 1.00 58.56 101 SER A CA 1
ATOM 799 C C . SER A 1 101 ? -4.841 10.092 17.494 1.00 58.56 101 SER A C 1
ATOM 801 O O . SER A 1 101 ? -4.966 9.931 18.727 1.00 58.56 101 SER A O 1
#

Foldseek 3Di:
DDPPPPPPPVPPALVNLCCVLQNVPLVVDDLLQLVLLLQLLVVCLVCVVPLQFSVNSVVPDDPPRHDPSSVVSRVSNRPDDDSVSSVVNSVVSVVVSVVVD

Secondary structure (DSSP, 8-state):
-------------HHHHHHHHTTTHHHHS-HHHHHHHHHHHHHHHHTGGGT--HHHHHHHS-TTS--HHHHHHHHHHSSS--HHHHHHHHHHHHHHHHHT-